Protein AF-A0A838GCU0-F1 (afdb_monomer_lite)

Sequence (160 aa):
MSSWWGRIATAAAIWGILVAGAYALGDSPRPGLLAVVVGAATVVVWLILDVSGDMESVRWLPQEQGAVRPPGEDQRLALLRRVVAQHLDGREVGDALFRHLVELTDQRLLMRRGVSIRADPARAADLVGPELAAVVAARPPYPRLTLDQIDRIVSRIEDL

Secondary structure (DSSP, 8-state):
--HHHHHHHHHHHHHHHHHHHHHHTT----HHHHHHHHHHHHHHHHHHHHHHHSS---------S---PPTT--HHHHHHHHHHHHHHH-SS--HHHHHHHHHHHHHHHHHHHS--TTT-HHHHHHHH-HHHHHHHH--SSPP---HHHHHHHHHHHHH-

pLDDT: mean 79.96, std 11.81, range [43.78, 92.19]

Foldseek 3Di:
DPDPVVLVVVLVVVLVVVVVVCVVVVHDDPSVVSSVVSVVVSVVVVVVVVVVVVVPPPCPPPPPPDDPDDPPDPPVVVVLVVLVCCLVVPPAHDCPLLVVLLVLLQVLCCVPPVDGCVVCVPVSDVQQDDLSNCSNPDDPVGDRDDPVSSVVSVVSSVVD

Radius of gyration: 31.36 Å; chains: 1; bounding box: 62×42×83 Å

Structure (mmCIF, N/CA/C/O backbone):
data_AF-A0A838GCU0-F1
#
_entry.id   AF-A0A838GCU0-F1
#
loop_
_atom_site.group_PDB
_atom_site.id
_atom_site.type_symbol
_atom_site.label_atom_id
_atom_site.label_alt_id
_atom_site.label_comp_id
_atom_site.label_asym_id
_atom_site.label_entity_id
_atom_site.label_seq_id
_atom_site.pdbx_PDB_ins_code
_atom_site.Cartn_x
_atom_site.Cartn_y
_atom_site.Cartn_z
_atom_site.occupancy
_atom_site.B_iso_or_equiv
_atom_site.auth_seq_id
_atom_site.auth_comp_id
_atom_site.auth_asym_id
_atom_site.auth_atom_id
_atom_site.pdbx_PDB_model_num
ATOM 1 N N . MET A 1 1 ? 38.735 2.067 -18.815 1.00 43.78 1 MET A N 1
ATOM 2 C CA . MET A 1 1 ? 38.949 3.222 -19.724 1.00 43.78 1 MET A CA 1
ATOM 3 C C . MET A 1 1 ? 38.949 2.835 -21.218 1.00 43.78 1 MET A C 1
ATOM 5 O O . MET A 1 1 ? 39.427 3.618 -22.025 1.00 43.78 1 MET A O 1
ATOM 9 N N . SER A 1 2 ? 38.389 1.682 -21.628 1.00 56.19 2 SER A N 1
ATOM 10 C CA . SER A 1 2 ? 38.506 1.168 -23.012 1.00 56.19 2 SER A CA 1
ATOM 11 C C . SER A 1 2 ? 37.195 1.062 -23.808 1.00 56.19 2 SER A C 1
ATOM 13 O O . SER A 1 2 ? 37.255 0.856 -25.016 1.00 56.19 2 SER A O 1
ATOM 15 N N . SER A 1 3 ? 36.013 1.216 -23.196 1.00 69.25 3 SER A N 1
ATOM 16 C CA . SER A 1 3 ? 34.744 1.002 -23.913 1.00 69.25 3 SER A CA 1
ATOM 17 C C . SER A 1 3 ? 34.426 2.129 -24.897 1.00 69.25 3 SER A C 1
ATOM 19 O O . SER A 1 3 ? 34.064 1.851 -26.035 1.00 69.25 3 SER A O 1
ATOM 21 N N . TRP A 1 4 ? 34.614 3.391 -24.495 1.00 73.44 4 TRP A N 1
ATOM 22 C CA . TRP A 1 4 ? 34.180 4.563 -25.265 1.00 73.44 4 TRP A CA 1
ATOM 23 C C . TRP A 1 4 ? 34.883 4.701 -26.623 1.00 73.44 4 TRP A C 1
ATOM 25 O O . TRP A 1 4 ? 34.228 4.898 -27.645 1.00 73.44 4 TRP A O 1
ATOM 35 N N . TRP A 1 5 ? 36.202 4.486 -26.659 1.00 79.56 5 TRP A N 1
ATOM 36 C CA . TRP A 1 5 ? 36.976 4.482 -27.906 1.00 79.56 5 TRP A CA 1
ATOM 37 C C . TRP A 1 5 ? 36.572 3.345 -28.850 1.00 79.56 5 TRP A C 1
ATOM 39 O O . TRP A 1 5 ? 36.526 3.550 -30.062 1.00 79.56 5 TRP A O 1
ATOM 49 N N . GLY A 1 6 ? 36.199 2.180 -28.309 1.00 80.94 6 GLY A N 1
ATOM 50 C CA . GLY A 1 6 ? 35.645 1.083 -29.103 1.00 80.94 6 GLY A CA 1
ATOM 51 C C . GLY A 1 6 ? 34.326 1.464 -29.779 1.00 80.94 6 GLY A C 1
ATOM 52 O O . GLY A 1 6 ? 34.144 1.189 -30.966 1.00 80.94 6 GLY A O 1
ATOM 53 N N . ARG A 1 7 ? 33.434 2.174 -29.070 1.00 78.00 7 ARG A N 1
ATOM 54 C CA . ARG A 1 7 ? 32.143 2.629 -29.630 1.00 78.00 7 ARG A CA 1
ATOM 55 C C . ARG A 1 7 ? 32.352 3.560 -30.822 1.00 78.00 7 ARG A C 1
ATOM 57 O O . ARG A 1 7 ? 31.723 3.381 -31.863 1.00 78.00 7 ARG A O 1
ATOM 64 N N . ILE A 1 8 ? 33.283 4.506 -30.683 1.00 81.25 8 ILE A N 1
ATOM 65 C CA . ILE A 1 8 ? 33.622 5.477 -31.732 1.00 81.25 8 ILE A CA 1
ATOM 66 C C . ILE A 1 8 ? 34.239 4.783 -32.942 1.00 81.25 8 ILE A C 1
ATOM 68 O O . ILE A 1 8 ? 33.822 5.046 -34.068 1.00 81.25 8 ILE A O 1
ATOM 72 N N . ALA A 1 9 ? 35.185 3.868 -32.724 1.00 84.25 9 ALA A N 1
ATOM 73 C CA . ALA A 1 9 ? 35.809 3.118 -33.810 1.00 84.25 9 ALA A CA 1
ATOM 74 C C . ALA A 1 9 ? 34.777 2.289 -34.595 1.00 84.25 9 ALA A C 1
ATOM 76 O O . ALA A 1 9 ? 34.801 2.273 -35.824 1.00 84.25 9 ALA A O 1
ATOM 77 N N . THR A 1 10 ? 33.827 1.663 -33.894 1.00 81.94 10 THR A N 1
ATOM 78 C CA . THR A 1 10 ? 32.755 0.873 -34.522 1.00 81.94 10 THR A CA 1
ATOM 79 C C . THR A 1 10 ? 31.826 1.760 -35.358 1.00 81.94 10 THR A C 1
ATOM 81 O O . THR A 1 10 ? 31.530 1.436 -36.507 1.00 81.94 10 THR A O 1
ATOM 84 N N . ALA A 1 11 ? 31.418 2.914 -34.818 1.00 80.19 11 ALA A N 1
ATOM 85 C CA . ALA A 1 11 ? 30.587 3.886 -35.532 1.00 80.19 11 ALA A CA 1
ATOM 86 C C . ALA A 1 11 ? 31.283 4.418 -36.798 1.00 80.19 11 ALA A C 1
ATOM 88 O O . ALA A 1 11 ? 30.677 4.481 -37.869 1.00 80.19 11 ALA A O 1
ATOM 89 N N . ALA A 1 12 ? 32.573 4.751 -36.687 1.00 80.81 12 ALA A N 1
ATOM 90 C CA . ALA A 1 12 ? 33.385 5.229 -37.800 1.00 80.81 12 ALA A CA 1
ATOM 91 C C . ALA A 1 12 ? 33.561 4.159 -38.891 1.00 80.81 12 ALA A C 1
ATOM 93 O O . ALA A 1 12 ? 33.485 4.479 -40.077 1.00 80.81 12 ALA A O 1
ATOM 94 N N . ALA A 1 13 ? 33.737 2.890 -38.507 1.00 85.50 13 ALA A N 1
ATOM 95 C CA . ALA A 1 13 ? 33.834 1.778 -39.449 1.00 85.50 13 ALA A CA 1
ATOM 96 C C . ALA A 1 13 ? 32.526 1.568 -40.229 1.00 85.50 13 ALA A C 1
ATOM 98 O O . ALA A 1 13 ? 32.558 1.474 -41.455 1.00 85.50 13 ALA A O 1
ATOM 99 N N . ILE A 1 14 ? 31.372 1.562 -39.546 1.00 83.50 14 ILE A N 1
ATOM 100 C CA . ILE A 1 14 ? 30.051 1.437 -40.192 1.00 83.50 14 ILE A CA 1
ATOM 101 C C . ILE A 1 14 ? 29.822 2.590 -41.172 1.00 83.50 14 ILE A C 1
ATOM 103 O O . ILE A 1 14 ? 29.411 2.365 -42.311 1.00 83.50 14 ILE A O 1
ATOM 107 N N . TRP A 1 15 ? 30.133 3.821 -40.758 1.00 85.06 15 TRP A N 1
ATOM 108 C CA . TRP A 1 15 ? 30.038 4.987 -41.634 1.00 85.06 15 TRP A CA 1
ATOM 109 C C . TRP A 1 15 ? 30.933 4.851 -42.872 1.00 85.06 15 TRP A C 1
ATOM 111 O O . TRP A 1 15 ? 30.462 5.053 -43.991 1.00 85.06 15 TRP A O 1
ATOM 121 N N . GLY A 1 16 ? 32.195 4.453 -42.689 1.00 81.00 16 GLY A N 1
ATOM 122 C CA . GLY A 1 16 ? 33.139 4.253 -43.787 1.00 81.00 16 GLY A CA 1
ATOM 123 C C . GLY A 1 16 ? 32.666 3.200 -44.792 1.00 81.00 16 GLY A C 1
ATOM 124 O O . GLY A 1 16 ? 32.738 3.437 -45.996 1.00 81.00 16 GLY A O 1
ATOM 125 N N . ILE A 1 17 ? 32.112 2.081 -44.312 1.00 85.69 17 ILE A N 1
ATOM 126 C CA . ILE A 1 17 ? 31.556 1.013 -45.160 1.00 85.69 17 ILE A CA 1
ATOM 127 C C . ILE A 1 17 ? 30.363 1.525 -45.975 1.00 85.69 17 ILE A C 1
ATOM 129 O O . ILE A 1 17 ? 30.296 1.277 -47.177 1.00 85.69 17 ILE A O 1
ATOM 133 N N . LEU A 1 18 ? 29.442 2.266 -45.351 1.00 80.56 18 LEU A N 1
ATOM 134 C CA . LEU A 1 18 ? 28.265 2.809 -46.038 1.00 80.56 18 LEU A CA 1
ATOM 135 C C . LEU A 1 18 ? 28.644 3.833 -47.110 1.00 80.56 18 LEU A C 1
ATOM 137 O O . LEU A 1 18 ? 28.094 3.807 -48.209 1.00 80.56 18 LEU A O 1
ATOM 141 N N . VAL A 1 19 ? 29.606 4.710 -46.815 1.00 84.06 19 VAL A N 1
ATOM 142 C CA . VAL A 1 19 ? 30.106 5.694 -47.783 1.00 84.06 19 VAL A CA 1
ATOM 143 C C . VAL A 1 19 ? 30.824 4.996 -48.940 1.00 84.06 19 VAL A C 1
ATOM 145 O O . VAL A 1 19 ? 30.529 5.290 -50.096 1.00 84.06 19 VAL A O 1
ATOM 148 N N . ALA A 1 20 ? 31.720 4.049 -48.653 1.00 80.44 20 ALA A N 1
ATOM 149 C CA . ALA A 1 20 ? 32.451 3.307 -49.680 1.00 80.44 20 ALA A CA 1
ATOM 150 C C . ALA A 1 20 ? 31.517 2.471 -50.572 1.00 80.44 20 ALA A C 1
ATOM 152 O O . ALA A 1 20 ? 31.682 2.463 -51.790 1.00 80.44 20 ALA A O 1
ATOM 153 N N . GLY A 1 21 ? 30.507 1.822 -49.985 1.00 83.31 21 GLY A N 1
ATOM 154 C CA . GLY A 1 21 ? 29.483 1.080 -50.720 1.00 83.31 21 GLY A CA 1
ATOM 155 C C . GLY A 1 21 ? 28.657 1.980 -51.638 1.00 83.31 21 GLY A C 1
ATOM 156 O O . GLY A 1 21 ? 28.495 1.662 -52.810 1.00 83.31 21 GLY A O 1
ATOM 157 N N . ALA A 1 22 ? 28.206 3.138 -51.148 1.00 81.12 22 ALA A N 1
ATOM 158 C CA . ALA A 1 22 ? 27.459 4.095 -51.965 1.00 81.12 22 ALA A CA 1
ATOM 159 C C . ALA A 1 22 ? 28.279 4.595 -53.169 1.00 81.12 22 ALA A C 1
ATOM 161 O O . ALA A 1 22 ? 27.771 4.635 -54.286 1.00 81.12 22 ALA A O 1
ATOM 162 N N . TYR A 1 23 ? 29.571 4.884 -52.973 1.00 82.75 23 TYR A N 1
ATOM 163 C CA . TYR A 1 23 ? 30.460 5.223 -54.089 1.00 82.75 23 TYR A CA 1
ATOM 164 C C . TYR A 1 23 ? 30.656 4.060 -55.070 1.00 82.75 23 TYR A C 1
ATOM 166 O O . TYR A 1 23 ? 30.689 4.285 -56.278 1.00 82.75 23 TYR A O 1
ATOM 174 N N . ALA A 1 24 ? 30.756 2.819 -54.583 1.00 82.94 24 ALA A N 1
ATOM 175 C CA . ALA A 1 24 ? 30.891 1.637 -55.436 1.00 82.94 24 ALA A CA 1
ATOM 176 C C . ALA A 1 24 ? 29.636 1.361 -56.286 1.00 82.94 24 ALA A C 1
ATOM 178 O O . ALA A 1 24 ? 29.750 0.806 -57.377 1.00 82.94 24 ALA A O 1
ATOM 179 N N . LEU A 1 25 ? 28.456 1.775 -55.815 1.00 86.19 25 LEU A N 1
ATOM 180 C CA . LEU A 1 25 ? 27.192 1.696 -56.555 1.00 86.19 25 LEU A CA 1
ATOM 181 C C . LEU A 1 25 ? 26.989 2.866 -57.539 1.00 86.19 25 LEU A C 1
ATOM 183 O O . LEU A 1 25 ? 26.009 2.870 -58.280 1.00 86.19 25 LEU A O 1
ATOM 187 N N . GLY A 1 26 ? 27.918 3.826 -57.588 1.00 78.56 26 GLY A N 1
ATOM 188 C CA . GLY A 1 26 ? 27.849 4.981 -58.487 1.00 78.56 26 GLY A CA 1
ATOM 189 C C . GLY A 1 26 ? 26.964 6.121 -57.981 1.00 78.56 26 GLY A C 1
ATOM 190 O O . GLY A 1 26 ? 26.706 7.063 -58.730 1.00 78.56 26 GLY A O 1
ATOM 191 N N . ASP A 1 27 ? 26.524 6.068 -56.722 1.00 79.44 27 ASP A N 1
ATOM 192 C CA . ASP A 1 27 ? 25.812 7.176 -56.099 1.00 79.44 27 ASP A CA 1
ATOM 193 C C . ASP A 1 27 ? 26.778 8.307 -55.722 1.00 79.44 27 ASP A C 1
ATOM 195 O O . ASP A 1 27 ? 27.974 8.107 -55.494 1.00 79.44 27 ASP A O 1
ATOM 199 N N . SER A 1 28 ? 26.239 9.521 -55.598 1.00 76.81 28 SER A N 1
ATOM 200 C CA . SER A 1 28 ? 26.935 10.669 -55.013 1.00 76.81 28 SER A CA 1
ATOM 201 C C . SER A 1 28 ? 26.455 10.884 -53.571 1.00 76.81 28 SER A C 1
ATOM 203 O O . SER A 1 28 ? 25.597 11.748 -53.327 1.00 76.81 28 SER A O 1
ATOM 205 N N . PRO A 1 29 ? 26.935 10.091 -52.592 1.00 75.00 29 PRO A N 1
ATOM 206 C CA . PRO A 1 29 ? 26.513 10.246 -51.212 1.00 75.00 29 PRO A CA 1
ATOM 207 C C . PRO A 1 29 ? 26.946 11.613 -50.677 1.00 75.00 29 PRO A C 1
ATOM 209 O O . PRO A 1 29 ? 28.030 12.107 -50.976 1.00 75.00 29 PRO A O 1
ATOM 212 N N . ARG A 1 30 ? 26.110 12.223 -49.831 1.00 85.12 30 ARG A N 1
ATOM 213 C CA . ARG A 1 30 ? 26.496 13.387 -49.021 1.00 85.12 30 ARG A CA 1
ATOM 214 C C . ARG A 1 30 ? 27.103 12.866 -47.715 1.00 85.12 30 ARG A C 1
ATOM 216 O O . ARG A 1 30 ? 26.344 12.567 -46.788 1.00 85.12 30 ARG A O 1
ATOM 223 N N . PRO A 1 31 ? 28.441 12.745 -47.607 1.00 79.19 31 PRO A N 1
ATOM 224 C CA . PRO A 1 31 ? 29.086 12.019 -46.511 1.00 79.19 31 PRO A CA 1
ATOM 225 C C . PRO A 1 31 ? 28.778 12.626 -45.138 1.00 79.19 31 PRO A C 1
ATOM 227 O O . PRO A 1 31 ? 28.647 11.892 -44.163 1.00 79.19 31 PRO A O 1
ATOM 230 N N . GLY A 1 32 ? 28.590 13.950 -45.072 1.00 80.38 32 GLY A N 1
ATOM 231 C CA . GLY A 1 32 ? 28.212 14.650 -43.844 1.00 80.38 32 GLY A CA 1
ATOM 232 C C . GLY A 1 32 ? 26.814 14.283 -43.337 1.00 80.38 32 GLY A C 1
ATOM 233 O O . GLY A 1 32 ? 26.643 14.044 -42.147 1.00 80.38 32 GLY A O 1
ATOM 234 N N . LEU A 1 33 ? 25.821 14.161 -44.227 1.00 78.25 33 LEU A N 1
ATOM 235 C CA . LEU A 1 33 ? 24.472 13.736 -43.828 1.00 78.25 33 LEU A CA 1
ATOM 236 C C . LEU A 1 33 ? 24.464 12.269 -43.392 1.00 78.25 33 LEU A C 1
ATOM 238 O O . LEU A 1 33 ? 23.848 11.937 -42.383 1.00 78.25 33 LEU A O 1
ATOM 242 N N . LEU A 1 34 ? 25.208 11.410 -44.096 1.00 78.19 34 LEU A N 1
ATOM 243 C CA . LEU A 1 34 ? 25.402 10.019 -43.681 1.00 78.19 34 LEU A CA 1
ATOM 244 C C . LEU A 1 34 ? 26.077 9.920 -42.311 1.00 78.19 34 LEU A C 1
ATOM 246 O O . LEU A 1 34 ? 25.665 9.099 -41.500 1.00 78.19 34 LEU A O 1
ATOM 250 N N . ALA A 1 35 ? 27.065 10.771 -42.019 1.00 75.50 35 ALA A N 1
ATOM 251 C CA . ALA A 1 35 ? 27.721 10.794 -40.712 1.00 75.50 35 ALA A CA 1
ATOM 252 C C . ALA A 1 35 ? 26.736 11.134 -39.587 1.00 75.50 35 ALA A C 1
ATOM 254 O O . ALA A 1 35 ? 26.733 10.468 -38.555 1.00 75.50 35 ALA A O 1
ATOM 255 N N . VAL A 1 36 ? 25.862 12.124 -39.802 1.00 79.12 36 VAL A N 1
ATOM 256 C CA . VAL A 1 36 ? 24.836 12.513 -38.821 1.00 79.12 36 VAL A CA 1
ATOM 257 C C . VAL A 1 36 ? 23.825 11.389 -38.602 1.00 79.12 36 VAL A C 1
ATOM 259 O O . VAL A 1 36 ? 23.517 11.069 -37.457 1.00 79.12 36 VAL A O 1
ATOM 262 N N . VAL A 1 37 ? 23.341 10.756 -39.675 1.00 80.75 37 VAL A N 1
ATOM 263 C CA . VAL A 1 37 ? 22.367 9.655 -39.580 1.00 80.75 37 VAL A CA 1
ATOM 264 C C . VAL A 1 37 ? 22.973 8.444 -38.874 1.00 80.75 37 VAL A C 1
ATOM 266 O O . VAL A 1 37 ? 22.367 7.911 -37.946 1.00 80.75 37 VAL A O 1
ATOM 269 N N . VAL A 1 38 ? 24.182 8.033 -39.266 1.00 82.50 38 VAL A N 1
ATOM 270 C CA . VAL A 1 38 ? 24.885 6.908 -38.633 1.00 82.50 38 VAL A CA 1
ATOM 271 C C . VAL A 1 38 ? 25.193 7.226 -37.174 1.00 82.50 38 VAL A C 1
ATOM 273 O O . VAL A 1 38 ? 24.971 6.379 -36.312 1.00 82.50 38 VAL A O 1
ATOM 276 N N . GLY A 1 39 ? 25.633 8.449 -36.873 1.00 81.38 39 GLY A N 1
ATOM 277 C CA . GLY A 1 39 ? 25.860 8.910 -35.507 1.00 81.38 39 GLY A CA 1
ATOM 278 C C . GLY A 1 39 ? 24.594 8.831 -34.657 1.00 81.38 39 GLY A C 1
ATOM 279 O O . GLY A 1 39 ? 24.614 8.208 -33.599 1.00 81.38 39 GLY A O 1
ATOM 280 N N . ALA A 1 40 ? 23.477 9.382 -35.139 1.00 82.19 40 ALA A N 1
ATOM 281 C CA . ALA A 1 40 ? 22.198 9.358 -34.432 1.00 82.19 40 ALA A CA 1
ATOM 282 C C . ALA A 1 40 ? 21.685 7.926 -34.204 1.00 82.19 40 ALA A C 1
ATOM 284 O O . ALA A 1 40 ? 21.328 7.576 -33.081 1.00 82.19 40 ALA A O 1
ATOM 285 N N . ALA A 1 41 ? 21.709 7.077 -35.237 1.00 82.38 41 ALA A N 1
ATOM 286 C CA . ALA A 1 41 ? 21.303 5.676 -35.124 1.00 82.38 41 ALA A CA 1
ATOM 287 C C . ALA A 1 41 ? 22.178 4.916 -34.118 1.00 82.38 41 ALA A C 1
ATOM 289 O O . ALA A 1 41 ? 21.670 4.179 -33.274 1.00 82.38 41 ALA A O 1
ATOM 290 N N . THR A 1 42 ? 23.490 5.151 -34.160 1.00 84.19 42 THR A N 1
ATOM 291 C CA . THR A 1 42 ? 24.437 4.531 -33.233 1.00 84.19 42 THR A CA 1
ATOM 292 C C . THR A 1 42 ? 24.169 4.993 -31.801 1.00 84.19 42 THR A C 1
ATOM 294 O O . THR A 1 42 ? 24.066 4.154 -30.915 1.00 84.19 42 THR A O 1
ATOM 297 N N . VAL A 1 43 ? 23.964 6.293 -31.561 1.00 86.00 43 VAL A N 1
ATOM 298 C CA . VAL A 1 43 ? 23.613 6.822 -30.230 1.00 86.00 43 VAL A CA 1
ATOM 299 C C . VAL A 1 43 ? 22.346 6.166 -29.686 1.00 86.00 43 VAL A C 1
ATOM 301 O O . VAL A 1 43 ? 22.349 5.736 -28.539 1.00 86.00 43 VAL A O 1
ATOM 304 N N . VAL A 1 44 ? 21.294 6.025 -30.500 1.00 88.50 44 VAL A N 1
ATOM 305 C CA . VAL A 1 44 ? 20.047 5.363 -30.081 1.00 88.50 44 VAL A CA 1
ATOM 306 C C . VAL A 1 44 ? 20.290 3.900 -29.710 1.00 88.50 44 VAL A C 1
ATOM 308 O O . VAL A 1 44 ? 19.857 3.463 -28.647 1.00 88.50 44 VAL A O 1
ATOM 311 N N . VAL A 1 45 ? 21.014 3.145 -30.543 1.00 85.00 45 VAL A N 1
ATOM 312 C CA . VAL A 1 45 ? 21.326 1.732 -30.269 1.00 85.00 45 VAL A CA 1
ATOM 313 C C . VAL A 1 45 ? 22.144 1.588 -28.987 1.00 85.00 45 VAL A C 1
ATOM 315 O O . VAL A 1 45 ? 21.824 0.750 -28.149 1.00 85.00 45 VAL A O 1
ATOM 318 N N . TRP A 1 46 ? 23.167 2.419 -28.796 1.00 84.56 46 TRP A N 1
ATOM 319 C CA . TRP A 1 46 ? 23.985 2.377 -27.584 1.00 84.56 46 TRP A CA 1
ATOM 320 C C . TRP A 1 46 ? 23.210 2.799 -26.342 1.00 84.56 46 TRP A C 1
ATOM 322 O O . TRP A 1 46 ? 23.398 2.187 -25.301 1.00 84.56 46 TRP A O 1
ATOM 332 N N . LEU A 1 47 ? 22.307 3.775 -26.449 1.00 83.00 47 LEU A N 1
ATOM 333 C CA . LEU A 1 47 ? 21.432 4.168 -25.347 1.00 83.00 47 LEU A CA 1
ATOM 334 C C . LEU A 1 47 ? 20.511 3.011 -24.936 1.00 83.00 47 LEU A C 1
ATOM 336 O O . LEU A 1 47 ? 20.352 2.746 -23.750 1.00 83.00 47 LEU A O 1
ATOM 340 N N . ILE A 1 48 ? 19.954 2.279 -25.906 1.00 84.25 48 ILE A N 1
ATOM 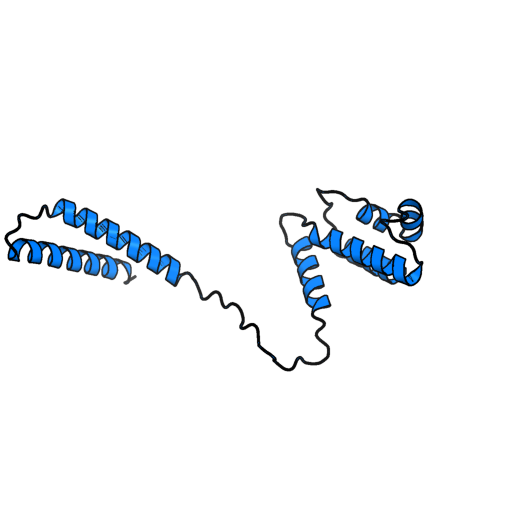341 C CA . ILE A 1 48 ? 19.145 1.081 -25.642 1.00 84.25 48 ILE A CA 1
ATOM 342 C C . ILE A 1 48 ? 19.990 0.001 -24.960 1.00 84.25 48 ILE A C 1
ATOM 344 O O . ILE A 1 48 ? 19.532 -0.606 -23.994 1.00 84.25 48 ILE A O 1
ATOM 348 N N . LEU A 1 49 ? 21.211 -0.239 -25.441 1.00 82.81 49 LEU A N 1
ATOM 349 C CA . LEU A 1 49 ? 22.114 -1.239 -24.870 1.00 82.81 49 LEU A CA 1
ATOM 350 C C . LEU A 1 49 ? 22.591 -0.867 -23.465 1.00 82.81 49 LEU A C 1
ATOM 352 O O . LEU A 1 49 ? 22.657 -1.750 -22.620 1.00 82.81 49 LEU A O 1
ATOM 356 N N . ASP A 1 50 ? 22.882 0.405 -23.198 1.00 81.12 50 ASP A N 1
ATOM 357 C CA . ASP A 1 50 ? 23.281 0.879 -21.870 1.00 81.12 50 ASP A CA 1
ATOM 358 C C . ASP A 1 50 ? 22.110 0.764 -20.886 1.00 81.12 50 ASP A C 1
ATOM 360 O O . ASP A 1 50 ? 22.270 0.193 -19.813 1.00 81.12 50 ASP A O 1
ATOM 364 N N . VAL A 1 51 ? 20.901 1.179 -21.288 1.00 77.25 51 VAL A N 1
ATOM 365 C CA . VAL A 1 51 ? 19.686 0.989 -20.476 1.00 77.25 51 VAL A CA 1
ATOM 366 C C . VAL A 1 51 ? 19.387 -0.496 -20.251 1.00 77.25 51 VAL A C 1
ATOM 368 O O . VAL A 1 51 ? 18.941 -0.870 -19.174 1.00 77.25 51 VAL A O 1
ATOM 371 N N . SER A 1 52 ? 19.642 -1.356 -21.240 1.00 74.38 52 SER A N 1
ATOM 372 C CA . SER A 1 52 ? 19.428 -2.807 -21.118 1.00 74.38 52 SER A CA 1
ATOM 373 C C . SER A 1 52 ? 20.523 -3.513 -20.316 1.00 74.38 52 SER A C 1
ATOM 375 O O . SER A 1 52 ? 20.260 -4.555 -19.726 1.00 74.38 52 SER A O 1
ATOM 377 N N . GLY A 1 53 ? 21.744 -2.973 -20.298 1.00 68.12 53 GLY A N 1
ATOM 378 C CA . GLY A 1 53 ? 22.876 -3.500 -19.535 1.00 68.12 53 GLY A CA 1
ATOM 379 C C . GLY A 1 53 ? 22.822 -3.114 -18.057 1.00 68.12 53 GLY A C 1
ATOM 380 O O . GLY A 1 53 ? 23.134 -3.947 -17.211 1.00 68.12 53 GLY A O 1
ATOM 381 N N . ASP A 1 54 ? 22.354 -1.896 -17.760 1.00 57.81 54 ASP A N 1
ATOM 382 C CA . ASP A 1 54 ? 22.081 -1.409 -16.398 1.00 57.81 54 ASP A CA 1
ATOM 383 C C . ASP A 1 54 ? 20.723 -1.875 -15.854 1.00 57.81 54 ASP A C 1
ATOM 385 O O . ASP A 1 54 ? 20.413 -1.646 -14.682 1.00 57.81 54 ASP A O 1
ATOM 389 N N . MET A 1 55 ? 19.938 -2.625 -16.638 1.00 51.91 55 MET A N 1
ATOM 390 C CA . MET A 1 55 ? 19.006 -3.596 -16.062 1.00 51.91 55 MET A CA 1
ATOM 391 C C . MET A 1 55 ? 19.826 -4.747 -15.469 1.00 51.91 55 MET A C 1
ATOM 393 O O . MET A 1 55 ? 19.756 -5.892 -15.919 1.00 51.91 55 MET A O 1
ATOM 397 N N . GLU A 1 56 ? 20.611 -4.419 -14.436 1.00 51.28 56 GLU A N 1
ATOM 398 C CA . GLU A 1 56 ? 21.064 -5.344 -13.415 1.00 51.28 56 GLU A CA 1
ATOM 399 C C . GLU A 1 56 ? 19.870 -6.232 -13.135 1.00 51.28 56 GLU A C 1
ATOM 401 O O . GLU A 1 56 ? 18.815 -5.725 -12.748 1.00 51.28 56 GLU A O 1
ATOM 406 N N . SER A 1 57 ? 20.008 -7.508 -13.517 1.00 48.53 57 SER A N 1
ATOM 407 C CA . SER A 1 57 ? 18.923 -8.472 -13.601 1.00 48.53 57 SER A CA 1
ATOM 408 C C . SER A 1 57 ? 17.923 -8.163 -12.504 1.00 48.53 57 SER A C 1
ATOM 410 O O . SER A 1 57 ? 18.240 -8.379 -11.329 1.00 48.53 57 SER A O 1
ATOM 412 N N . VAL A 1 58 ? 16.754 -7.622 -12.867 1.00 48.94 58 VAL A N 1
ATOM 413 C CA . VAL A 1 58 ? 15.610 -7.655 -11.969 1.00 48.94 58 VAL A CA 1
ATOM 414 C C . VAL A 1 58 ? 15.357 -9.142 -11.847 1.00 48.94 58 VAL A C 1
ATOM 416 O O . VAL A 1 58 ? 14.646 -9.750 -12.645 1.00 48.94 58 VAL A O 1
ATOM 419 N N . ARG A 1 59 ? 16.066 -9.767 -10.905 1.00 50.16 59 ARG A N 1
ATOM 420 C CA . ARG A 1 59 ? 15.774 -11.082 -10.393 1.00 50.16 59 ARG A CA 1
ATOM 421 C C . ARG A 1 59 ? 14.451 -10.845 -9.704 1.00 50.16 59 ARG A C 1
ATOM 423 O O . ARG A 1 59 ? 14.386 -10.604 -8.504 1.00 50.16 59 ARG A O 1
ATOM 430 N N . TRP A 1 60 ? 13.387 -10.871 -10.499 1.00 54.97 60 TRP A N 1
ATOM 431 C CA . TRP A 1 60 ? 12.155 -11.475 -10.067 1.00 54.97 60 TRP A CA 1
ATOM 432 C C . TRP A 1 60 ? 12.624 -12.787 -9.463 1.00 54.97 60 TRP A C 1
ATOM 434 O O . TRP A 1 60 ? 13.065 -13.675 -10.199 1.00 54.97 60 TRP A O 1
ATOM 444 N N . LEU A 1 61 ? 12.722 -12.834 -8.127 1.00 56.97 61 LEU A N 1
ATOM 445 C CA . LEU A 1 61 ? 12.989 -14.085 -7.441 1.00 56.97 61 LEU A CA 1
ATOM 446 C C . LEU A 1 61 ? 12.056 -15.089 -8.111 1.00 56.97 61 LEU A C 1
ATOM 448 O O . LEU A 1 61 ? 10.877 -14.747 -8.287 1.00 56.97 61 LEU A O 1
ATOM 452 N N . PRO A 1 62 ? 12.562 -16.255 -8.551 1.00 51.03 62 PRO A N 1
ATOM 453 C CA . PRO A 1 62 ? 11.692 -17.297 -9.042 1.00 51.03 62 PRO A CA 1
ATOM 454 C C . PRO A 1 62 ? 10.556 -17.396 -8.038 1.00 51.03 62 PRO A C 1
ATOM 456 O O . PRO A 1 62 ? 10.797 -17.548 -6.839 1.00 51.03 62 PRO A O 1
ATOM 459 N N . GLN A 1 63 ? 9.327 -17.195 -8.507 1.00 50.56 63 GLN A N 1
ATOM 460 C CA . GLN A 1 63 ? 8.170 -17.632 -7.759 1.00 50.56 63 GLN A CA 1
ATOM 461 C C . GLN A 1 63 ? 8.391 -19.134 -7.646 1.00 50.56 63 GLN A C 1
ATOM 463 O O . GLN A 1 63 ? 8.120 -19.854 -8.606 1.00 50.56 63 GLN A O 1
ATOM 468 N N . GLU A 1 64 ? 9.042 -19.568 -6.562 1.00 53.38 64 GLU A N 1
ATOM 469 C CA . GLU A 1 64 ? 9.390 -20.959 -6.358 1.00 53.38 64 GLU A CA 1
ATOM 470 C C . GLU A 1 64 ? 8.073 -21.710 -6.373 1.00 53.38 64 GLU A C 1
ATOM 472 O O . GLU A 1 64 ? 7.252 -21.632 -5.456 1.00 53.38 64 GLU A O 1
ATOM 477 N N . GLN A 1 65 ? 7.832 -22.369 -7.500 1.00 52.38 65 GLN A N 1
ATOM 478 C CA . GLN A 1 65 ? 6.771 -23.329 -7.650 1.00 52.38 65 GLN A CA 1
ATOM 479 C C . GLN A 1 65 ? 7.148 -24.473 -6.711 1.00 52.38 65 GLN A C 1
ATOM 481 O O . GLN A 1 65 ? 7.942 -25.339 -7.054 1.00 52.38 65 GLN A O 1
ATOM 486 N N . GLY A 1 66 ? 6.630 -24.409 -5.486 1.00 54.09 66 GLY A N 1
ATOM 487 C CA . GLY A 1 66 ? 6.617 -25.521 -4.549 1.00 54.09 66 GLY A CA 1
ATOM 488 C C . GLY A 1 66 ? 7.964 -25.908 -3.943 1.00 54.09 66 GLY A C 1
ATOM 489 O O . GLY A 1 66 ? 8.287 -27.093 -3.925 1.00 54.09 66 GLY A O 1
ATOM 490 N N . ALA A 1 67 ? 8.707 -24.971 -3.348 1.00 49.81 67 ALA A N 1
ATOM 491 C CA . ALA A 1 67 ? 9.571 -25.384 -2.246 1.00 49.81 67 AL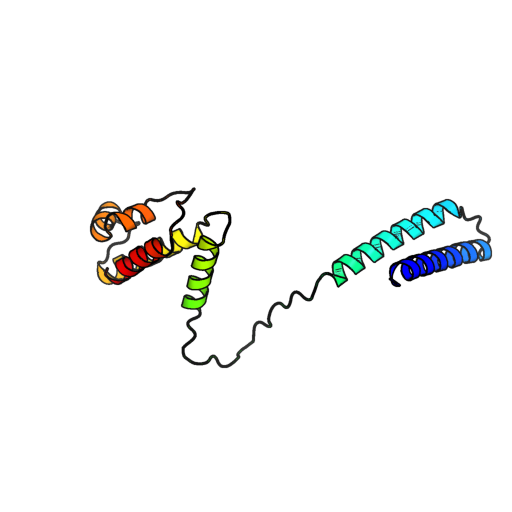A A CA 1
ATOM 492 C C . ALA A 1 67 ? 8.681 -25.782 -1.066 1.00 49.81 67 ALA A C 1
ATOM 494 O O . ALA A 1 67 ? 7.856 -24.997 -0.589 1.00 49.81 67 ALA A O 1
ATOM 495 N N . VAL A 1 68 ? 8.816 -27.034 -0.633 1.00 59.84 68 VAL A N 1
ATOM 496 C CA . VAL A 1 68 ? 8.207 -27.557 0.589 1.00 59.84 68 VAL A CA 1
ATOM 497 C C . VAL A 1 68 ? 8.595 -26.621 1.730 1.00 59.84 68 VAL A C 1
ATOM 499 O O . VAL A 1 68 ? 9.746 -26.571 2.160 1.00 59.84 68 VAL A O 1
ATOM 502 N N . ARG A 1 69 ? 7.623 -25.811 2.152 1.00 54.91 69 ARG A N 1
ATOM 503 C CA . ARG A 1 69 ? 7.801 -24.750 3.136 1.00 54.91 69 ARG A CA 1
ATOM 504 C C . ARG A 1 69 ? 8.104 -25.387 4.492 1.00 54.91 69 ARG A C 1
ATOM 506 O O . ARG A 1 69 ? 7.349 -26.274 4.901 1.00 54.91 69 ARG A O 1
ATOM 513 N N . PRO A 1 70 ? 9.160 -24.962 5.207 1.00 57.25 70 PRO A N 1
ATOM 514 C CA . PRO A 1 70 ? 9.329 -25.381 6.587 1.00 57.25 70 PRO A CA 1
ATOM 515 C C . PRO A 1 70 ? 8.076 -24.955 7.372 1.00 57.25 70 PRO A C 1
ATOM 517 O O . PRO A 1 70 ? 7.626 -23.810 7.233 1.00 57.25 70 PRO A O 1
ATOM 520 N N . PRO A 1 71 ? 7.460 -25.853 8.156 1.00 51.19 71 PRO A N 1
ATOM 521 C CA . PRO A 1 71 ? 6.331 -25.484 8.997 1.00 51.19 71 PRO A CA 1
ATOM 522 C C . PRO A 1 71 ? 6.780 -24.387 9.974 1.00 51.19 71 PRO A C 1
ATOM 524 O O . PRO A 1 71 ? 7.734 -24.583 10.722 1.00 51.19 71 PRO A O 1
ATOM 527 N N . GLY A 1 72 ? 6.118 -23.224 9.937 1.00 60.59 72 GLY A N 1
ATOM 528 C CA . GLY A 1 72 ? 6.356 -22.120 10.879 1.00 60.59 72 GLY A CA 1
ATOM 529 C C . GLY A 1 72 ? 6.645 -20.742 10.275 1.00 60.59 72 GLY A C 1
ATOM 530 O O . GLY A 1 72 ? 6.728 -19.775 11.026 1.00 60.59 72 GLY A O 1
ATOM 531 N N . GLU A 1 73 ? 6.775 -20.595 8.952 1.00 60.03 73 GLU A N 1
ATOM 532 C CA . GLU A 1 73 ? 6.967 -19.267 8.351 1.00 60.03 73 GLU A CA 1
ATOM 533 C C . GLU A 1 73 ? 5.636 -18.674 7.862 1.00 60.03 73 GLU A C 1
ATOM 535 O O . GLU A 1 73 ? 5.274 -18.790 6.684 1.00 60.03 73 GLU A O 1
ATOM 540 N N . ASP A 1 74 ? 4.906 -18.047 8.788 1.00 71.50 74 ASP A N 1
ATOM 541 C CA . ASP A 1 74 ? 3.627 -17.382 8.532 1.00 71.50 74 ASP A CA 1
ATOM 542 C C . ASP A 1 74 ? 3.786 -16.237 7.521 1.00 71.50 74 ASP A C 1
ATOM 544 O O . ASP A 1 74 ? 4.259 -15.141 7.833 1.00 71.50 74 ASP A O 1
ATOM 548 N N . GLN A 1 75 ? 3.323 -16.460 6.288 1.00 68.25 75 GLN A N 1
ATOM 549 C CA . GLN A 1 75 ? 3.335 -15.455 5.218 1.00 68.25 75 GLN A CA 1
ATOM 550 C C . GLN A 1 75 ? 2.598 -14.170 5.631 1.00 68.25 75 GLN A C 1
ATOM 552 O O . GLN A 1 75 ? 2.999 -13.064 5.267 1.00 68.25 75 GLN A O 1
ATOM 557 N N . ARG A 1 76 ? 1.553 -14.309 6.454 1.00 71.00 76 ARG A N 1
ATOM 558 C CA . ARG A 1 76 ? 0.806 -13.184 7.023 1.00 71.00 76 ARG A CA 1
ATOM 559 C C . ARG A 1 76 ? 1.695 -12.306 7.908 1.00 71.00 76 ARG A C 1
ATOM 561 O O . ARG A 1 76 ? 1.645 -11.085 7.786 1.00 71.00 76 ARG A O 1
ATOM 568 N N . LEU A 1 77 ? 2.550 -12.912 8.734 1.00 77.25 77 LEU A N 1
ATOM 569 C CA . LEU A 1 77 ? 3.493 -12.192 9.590 1.00 77.25 77 LEU A CA 1
ATOM 570 C C . LEU A 1 77 ? 4.552 -11.455 8.762 1.00 77.25 77 LEU A C 1
ATOM 572 O O . LEU A 1 77 ? 4.879 -10.307 9.060 1.00 77.25 77 LEU A O 1
ATOM 576 N N . ALA A 1 78 ? 5.055 -12.080 7.695 1.00 78.75 78 ALA A N 1
ATOM 577 C CA . ALA A 1 78 ? 6.002 -11.439 6.785 1.00 78.75 78 ALA A CA 1
ATOM 578 C C . ALA A 1 78 ? 5.399 -10.192 6.105 1.00 78.75 78 ALA A C 1
ATOM 580 O O . ALA A 1 78 ? 6.058 -9.154 6.018 1.00 78.75 78 ALA A O 1
ATOM 581 N N . LEU A 1 79 ? 4.130 -10.263 5.683 1.00 80.38 79 LEU A N 1
ATOM 582 C CA . LEU A 1 79 ? 3.411 -9.116 5.119 1.00 80.38 79 LEU A CA 1
ATOM 583 C C . LEU A 1 79 ? 3.202 -7.999 6.150 1.00 80.38 79 LEU A C 1
ATOM 585 O O . LEU A 1 79 ? 3.490 -6.841 5.851 1.00 80.38 79 LEU A O 1
ATOM 589 N N . LEU A 1 80 ? 2.775 -8.337 7.370 1.00 80.06 80 LEU A N 1
ATOM 590 C CA . LEU A 1 80 ? 2.607 -7.374 8.467 1.00 80.06 80 LEU A CA 1
ATOM 591 C C . LEU A 1 80 ? 3.921 -6.653 8.798 1.00 80.06 80 LEU A C 1
ATOM 593 O O . LEU A 1 80 ? 3.944 -5.425 8.864 1.00 80.06 80 LEU A O 1
ATOM 597 N N . ARG A 1 81 ? 5.033 -7.393 8.913 1.00 83.19 81 ARG A N 1
ATOM 598 C CA . ARG A 1 81 ? 6.368 -6.811 9.132 1.00 83.19 81 ARG A CA 1
ATOM 599 C C . ARG A 1 81 ? 6.746 -5.822 8.037 1.00 83.19 81 ARG A C 1
ATOM 601 O O . ARG A 1 81 ? 7.252 -4.745 8.336 1.00 83.19 81 ARG A O 1
ATOM 608 N N . ARG A 1 82 ? 6.468 -6.161 6.776 1.00 82.38 82 ARG A N 1
ATOM 609 C CA . ARG A 1 82 ? 6.743 -5.278 5.638 1.00 82.38 82 ARG A CA 1
ATOM 610 C C . ARG A 1 82 ? 5.928 -3.985 5.702 1.00 82.38 82 ARG A C 1
ATOM 612 O O . ARG A 1 82 ? 6.492 -2.922 5.471 1.00 82.38 82 ARG A O 1
ATOM 619 N N . VAL A 1 83 ? 4.636 -4.062 6.022 1.00 83.56 83 VAL A N 1
ATOM 620 C CA . VAL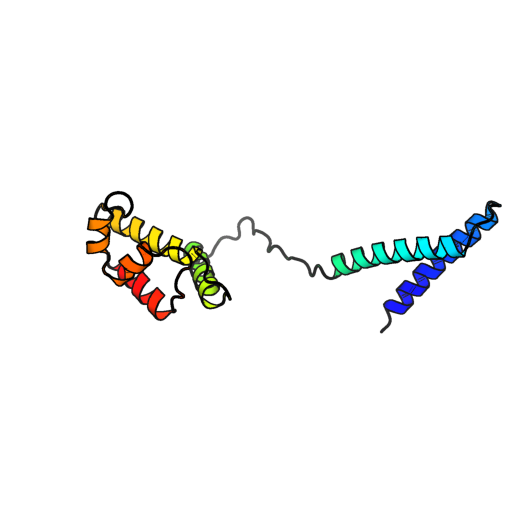 A 1 83 ? 3.761 -2.879 6.124 1.00 83.56 83 VAL A CA 1
ATOM 621 C C . VAL A 1 83 ? 4.212 -1.953 7.257 1.00 83.56 83 VAL A C 1
ATOM 623 O O . VAL A 1 83 ? 4.264 -0.740 7.066 1.00 83.56 83 VAL A O 1
ATOM 626 N N . VAL A 1 84 ? 4.593 -2.512 8.410 1.00 84.81 84 VAL A N 1
ATOM 627 C CA . VAL A 1 84 ? 5.126 -1.728 9.536 1.00 84.81 84 VAL A CA 1
ATOM 628 C C . VAL A 1 84 ? 6.455 -1.069 9.163 1.00 84.81 84 VAL A C 1
ATOM 630 O O . VAL A 1 84 ? 6.603 0.134 9.362 1.00 84.81 84 VAL A O 1
ATOM 633 N N . ALA A 1 85 ? 7.388 -1.812 8.559 1.00 81.88 85 ALA A N 1
ATOM 634 C CA . ALA A 1 85 ? 8.668 -1.259 8.109 1.00 81.88 85 ALA A CA 1
ATOM 635 C C . ALA A 1 85 ? 8.472 -0.110 7.106 1.00 81.88 85 ALA A C 1
ATOM 637 O O . ALA A 1 85 ? 9.057 0.956 7.261 1.00 81.88 85 ALA A O 1
ATOM 638 N N . GLN A 1 86 ? 7.570 -0.271 6.133 1.00 83.62 86 GLN A N 1
ATOM 639 C CA . GLN A 1 86 ? 7.246 0.783 5.167 1.00 83.62 86 GLN A CA 1
ATOM 640 C C . GLN A 1 86 ? 6.674 2.048 5.822 1.00 83.62 86 GLN A C 1
ATOM 642 O O . GLN A 1 86 ? 6.991 3.151 5.384 1.00 83.62 86 GLN A O 1
ATOM 647 N N . HIS A 1 87 ? 5.848 1.907 6.861 1.00 83.56 87 HIS A N 1
ATOM 648 C CA . HIS A 1 87 ? 5.295 3.044 7.604 1.00 83.56 87 HIS A CA 1
ATOM 649 C C . HIS A 1 87 ? 6.358 3.779 8.434 1.00 83.56 87 HIS A C 1
ATOM 651 O O . HIS A 1 87 ? 6.315 5.004 8.558 1.00 83.56 87 HIS A O 1
ATOM 657 N N . LEU A 1 88 ? 7.326 3.046 8.990 1.00 84.12 88 LEU A N 1
ATOM 658 C CA . LEU A 1 88 ? 8.411 3.629 9.779 1.00 84.12 88 LEU A CA 1
ATOM 659 C C . LEU A 1 88 ? 9.466 4.305 8.892 1.00 84.12 88 LEU A C 1
ATOM 661 O O . LEU A 1 88 ? 9.808 5.461 9.149 1.00 84.12 88 LEU A O 1
ATOM 665 N N . ASP A 1 89 ? 9.907 3.635 7.826 1.00 82.94 89 ASP A N 1
ATOM 666 C CA . ASP A 1 89 ? 11.015 4.075 6.965 1.00 82.94 89 ASP A CA 1
ATOM 667 C C . ASP A 1 89 ? 10.576 5.023 5.834 1.00 82.94 89 ASP A C 1
ATOM 669 O O . ASP A 1 89 ? 11.387 5.769 5.278 1.00 82.94 89 ASP A O 1
ATOM 673 N N . GLY A 1 90 ? 9.291 5.015 5.466 1.00 77.56 90 GLY A N 1
ATOM 674 C CA . GLY A 1 90 ? 8.763 5.814 4.360 1.00 77.56 90 GLY A CA 1
ATOM 675 C C . GLY A 1 90 ? 8.853 7.324 4.607 1.00 77.56 90 GLY A C 1
ATOM 676 O O . GLY A 1 90 ? 8.645 7.805 5.718 1.00 77.56 90 GLY A O 1
ATOM 677 N N . ARG A 1 91 ? 9.120 8.132 3.571 1.00 72.12 91 ARG A N 1
ATOM 678 C CA . ARG A 1 91 ? 8.991 9.602 3.707 1.00 72.12 91 ARG A CA 1
ATOM 679 C C . ARG A 1 91 ? 7.545 10.027 3.966 1.00 72.12 91 ARG A C 1
ATOM 681 O O . ARG A 1 91 ? 7.324 10.995 4.687 1.00 72.12 91 ARG A O 1
ATOM 688 N N . GLU A 1 92 ? 6.595 9.279 3.416 1.00 73.81 92 GLU A N 1
ATOM 689 C CA . GLU A 1 92 ? 5.159 9.521 3.521 1.00 73.81 92 GLU A CA 1
ATOM 690 C C . GLU A 1 92 ? 4.484 8.433 4.362 1.00 73.81 92 GLU A C 1
ATOM 692 O O . GLU A 1 92 ? 4.887 7.268 4.335 1.00 73.81 92 GLU A O 1
ATOM 697 N N . VAL A 1 93 ? 3.447 8.820 5.110 1.00 77.25 93 VAL A N 1
ATOM 698 C CA . VAL A 1 93 ? 2.631 7.893 5.901 1.00 77.25 93 VAL A CA 1
ATOM 699 C C . VAL A 1 93 ? 1.618 7.226 4.978 1.00 77.25 93 VAL A C 1
ATOM 701 O O . VAL A 1 93 ? 0.709 7.881 4.475 1.00 77.25 93 VAL A O 1
ATOM 704 N N . GLY A 1 94 ? 1.782 5.925 4.747 1.00 77.00 94 GLY A N 1
ATOM 705 C CA . GLY A 1 94 ? 0.881 5.154 3.894 1.00 77.00 94 GLY A CA 1
ATOM 706 C C . GLY A 1 94 ? -0.378 4.665 4.618 1.00 77.00 94 GLY A C 1
ATOM 707 O O . GLY A 1 94 ? -0.322 4.161 5.737 1.00 77.00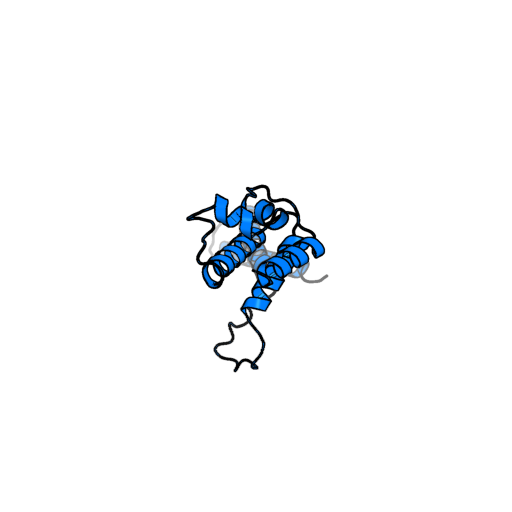 94 GLY A O 1
ATOM 708 N N . ASP A 1 95 ? -1.514 4.683 3.920 1.00 85.69 95 ASP A N 1
ATOM 709 C CA . ASP A 1 95 ? -2.826 4.231 4.419 1.00 85.69 95 ASP A CA 1
ATOM 710 C C . ASP A 1 95 ? -2.902 2.721 4.729 1.00 85.69 95 ASP A C 1
ATOM 712 O O . ASP A 1 95 ? -3.907 2.216 5.233 1.00 85.69 95 ASP A O 1
ATOM 716 N N . ALA A 1 96 ? -1.885 1.946 4.340 1.00 85.69 96 ALA A N 1
ATOM 717 C CA . ALA A 1 96 ? -1.889 0.489 4.458 1.00 85.69 96 ALA A CA 1
ATOM 718 C C . ALA A 1 96 ? -1.939 0.020 5.919 1.00 85.69 96 ALA A C 1
ATOM 720 O O . ALA A 1 96 ? -2.729 -0.874 6.232 1.00 85.69 96 ALA A O 1
ATOM 721 N N . LEU A 1 97 ? -1.152 0.651 6.801 1.00 87.69 97 LEU A N 1
ATOM 722 C CA . LEU A 1 97 ? -1.104 0.305 8.222 1.00 87.69 97 LEU A CA 1
ATOM 723 C C . LEU A 1 97 ? -2.450 0.577 8.900 1.00 87.69 97 LEU A C 1
ATOM 725 O O . LEU A 1 97 ? -3.013 -0.318 9.524 1.00 87.69 97 LEU A O 1
ATOM 729 N N . PHE A 1 98 ? -3.002 1.780 8.718 1.00 89.25 98 PHE A N 1
ATOM 730 C CA . PHE A 1 98 ? -4.292 2.159 9.300 1.00 89.25 98 PHE A CA 1
ATOM 731 C C . PHE A 1 98 ? -5.417 1.235 8.834 1.00 89.25 98 PHE A C 1
ATOM 733 O O . PHE A 1 98 ? -6.196 0.761 9.658 1.00 89.25 98 PHE A O 1
ATOM 740 N N . ARG A 1 99 ? -5.466 0.892 7.540 1.00 89.38 99 ARG A N 1
ATOM 741 C CA . ARG A 1 99 ? -6.453 -0.068 7.023 1.00 89.38 99 ARG A CA 1
ATOM 742 C C . ARG A 1 99 ? -6.341 -1.439 7.687 1.00 89.38 99 ARG A C 1
ATOM 744 O O . ARG A 1 99 ? -7.365 -1.983 8.084 1.00 89.38 99 ARG A O 1
ATOM 751 N N . HIS A 1 100 ? -5.125 -1.963 7.855 1.00 89.25 100 HIS A N 1
ATOM 752 C CA . HIS A 1 100 ? -4.920 -3.259 8.510 1.00 89.25 100 HIS A CA 1
ATOM 753 C C . HIS A 1 100 ? -5.309 -3.229 9.991 1.00 89.25 100 HIS A C 1
ATOM 755 O O . HIS A 1 100 ? -5.947 -4.165 10.465 1.00 89.25 100 HIS A O 1
ATOM 761 N N . LEU A 1 101 ? -4.976 -2.159 10.719 1.00 90.69 101 LEU A N 1
ATOM 762 C CA . LEU A 1 101 ? -5.360 -2.016 12.127 1.00 90.69 101 LEU A CA 1
ATOM 763 C C . LEU A 1 101 ? -6.883 -1.948 12.293 1.00 90.69 101 LEU A C 1
ATOM 765 O O . LEU A 1 101 ? -7.437 -2.617 13.165 1.00 90.69 101 LEU A O 1
ATOM 769 N N . VAL A 1 102 ? -7.572 -1.195 11.430 1.00 91.69 102 VAL A N 1
ATOM 770 C CA . VAL A 1 102 ? -9.041 -1.111 11.441 1.00 91.69 102 VAL A CA 1
ATOM 771 C C . VAL A 1 102 ? -9.676 -2.456 11.098 1.00 91.69 102 VAL A C 1
ATOM 773 O O . VAL A 1 102 ? -10.618 -2.868 11.768 1.00 91.69 102 VAL A O 1
ATOM 776 N N . GLU A 1 103 ? -9.153 -3.164 10.098 1.00 91.44 103 GLU A N 1
ATOM 777 C CA . GLU A 1 103 ? -9.661 -4.481 9.711 1.00 91.44 103 GLU A CA 1
ATOM 778 C C . GLU A 1 103 ? -9.477 -5.520 10.824 1.00 91.44 103 GLU A C 1
ATOM 780 O O . GLU A 1 103 ? -10.420 -6.240 11.145 1.00 91.44 103 GLU A O 1
ATOM 785 N N . LEU A 1 104 ? -8.303 -5.569 11.461 1.00 90.81 104 LEU A N 1
ATOM 786 C CA . LEU A 1 104 ? -8.051 -6.462 12.596 1.00 90.81 104 LEU A CA 1
ATOM 787 C C . LEU A 1 104 ? -8.972 -6.150 13.779 1.00 90.81 104 LEU A C 1
ATOM 789 O O . LEU A 1 104 ? -9.503 -7.065 14.407 1.00 90.81 104 LEU A O 1
ATOM 793 N N . THR A 1 105 ? -9.197 -4.865 14.049 1.00 92.19 105 THR A N 1
ATOM 794 C CA . THR A 1 105 ? -10.113 -4.417 15.101 1.00 92.19 105 THR A CA 1
ATOM 795 C C . THR A 1 105 ? -11.548 -4.864 14.812 1.00 92.19 105 THR A C 1
ATOM 797 O O . THR A 1 105 ? -12.193 -5.442 15.685 1.00 92.19 105 THR A O 1
ATOM 800 N N . ASP A 1 106 ? -12.043 -4.651 13.588 1.00 91.94 106 ASP A N 1
ATOM 801 C CA . ASP A 1 106 ? -13.398 -5.052 13.182 1.00 91.94 106 ASP A CA 1
ATOM 802 C C . ASP A 1 106 ? -13.565 -6.578 13.227 1.00 91.94 106 ASP A C 1
ATOM 804 O O . ASP A 1 106 ? -14.533 -7.075 13.799 1.00 91.94 106 ASP A O 1
ATOM 808 N N . GLN A 1 107 ? -12.581 -7.336 12.723 1.00 91.25 107 GLN A N 1
ATOM 809 C CA . GLN A 1 107 ? -12.567 -8.801 12.810 1.00 91.25 107 GLN A CA 1
ATOM 810 C C . GLN A 1 107 ? -12.651 -9.271 14.265 1.00 91.25 107 GLN A C 1
ATOM 812 O O . GLN A 1 107 ? -13.435 -10.166 14.590 1.00 91.25 107 GLN A O 1
ATOM 817 N N . ARG A 1 108 ? -11.868 -8.663 15.160 1.00 90.38 108 ARG A N 1
ATOM 818 C CA . ARG A 1 108 ? -11.820 -9.078 16.559 1.00 90.38 108 ARG A CA 1
ATOM 819 C C . ARG A 1 108 ? -13.094 -8.735 17.322 1.00 90.38 108 ARG A C 1
ATOM 821 O O . ARG A 1 108 ? -13.620 -9.602 18.021 1.00 90.38 108 ARG A O 1
ATOM 828 N N . LEU A 1 109 ? -13.622 -7.523 17.146 1.00 91.88 109 LEU A N 1
ATOM 829 C CA . LEU A 1 109 ? -14.899 -7.104 17.732 1.00 91.88 109 LEU A CA 1
ATOM 830 C C . LEU A 1 109 ? -16.051 -7.985 17.249 1.00 91.88 109 LEU A C 1
ATOM 832 O O . LEU A 1 109 ? -16.881 -8.410 18.058 1.00 91.88 109 LEU A O 1
ATOM 836 N N . LEU A 1 110 ? -16.067 -8.327 15.960 1.00 91.44 110 LEU A N 1
ATOM 837 C CA . LEU A 1 110 ? -17.095 -9.189 15.398 1.00 91.44 110 LEU A CA 1
ATOM 838 C C . LEU A 1 110 ? -17.020 -10.596 16.002 1.00 91.44 110 LEU A C 1
ATOM 840 O O . LEU A 1 110 ? -18.038 -11.128 16.438 1.00 91.44 110 LEU A O 1
ATOM 844 N N . MET A 1 111 ? -15.821 -11.179 16.095 1.00 89.88 111 MET A N 1
ATOM 845 C CA . MET A 1 111 ? -15.632 -12.534 16.626 1.00 89.88 111 MET A CA 1
ATOM 846 C C . MET A 1 111 ? -15.900 -12.648 18.132 1.00 89.88 111 MET A C 1
ATOM 848 O O . MET A 1 111 ? -16.485 -13.634 18.572 1.00 89.88 111 MET A O 1
ATOM 852 N N . ARG A 1 112 ? -15.451 -11.677 18.936 1.00 90.38 112 ARG A N 1
ATOM 853 C CA . ARG A 1 112 ? -15.538 -11.736 20.408 1.00 90.38 112 ARG A CA 1
ATOM 854 C C . ARG A 1 112 ? -16.832 -11.159 20.964 1.00 90.38 112 ARG A C 1
ATOM 856 O O . ARG A 1 112 ? -17.318 -11.623 21.992 1.00 90.38 112 ARG A O 1
ATOM 863 N N . ARG A 1 113 ? -17.348 -10.101 20.336 1.00 88.94 113 ARG A N 1
ATOM 864 C CA . ARG A 1 113 ? -18.437 -9.272 20.874 1.00 88.94 113 ARG A CA 1
ATOM 865 C C . ARG A 1 113 ? -19.647 -9.188 19.945 1.00 88.94 113 ARG A C 1
ATOM 867 O O . ARG A 1 113 ? -20.669 -8.658 20.369 1.00 88.94 113 ARG A O 1
ATOM 874 N N . GLY A 1 114 ? -19.556 -9.697 18.713 1.00 90.56 114 GLY A N 1
ATOM 875 C CA . GLY A 1 114 ? -20.632 -9.614 17.721 1.00 90.56 114 GLY A CA 1
ATOM 876 C C . GLY A 1 114 ? -20.901 -8.192 17.221 1.00 90.56 114 GLY A C 1
ATOM 877 O O . GLY A 1 114 ? -21.972 -7.932 16.680 1.00 90.56 114 GLY A O 1
ATOM 878 N N . VAL A 1 115 ? -19.962 -7.262 17.422 1.00 90.94 115 VAL A N 1
ATOM 879 C CA . VAL A 1 115 ? -20.101 -5.849 17.041 1.00 90.94 115 VAL A CA 1
ATOM 880 C C . VAL A 1 115 ? -19.213 -5.570 15.835 1.00 90.94 115 VAL A C 1
ATOM 882 O O . VAL A 1 115 ? -18.046 -5.945 15.839 1.00 90.94 115 VAL A O 1
ATOM 885 N N . SER A 1 116 ? -19.751 -4.889 14.822 1.00 89.62 116 SER A N 1
ATOM 886 C CA . SER A 1 116 ? -18.956 -4.349 13.714 1.00 89.62 116 SER A CA 1
ATOM 887 C C . SER A 1 116 ? -18.892 -2.832 13.804 1.00 89.62 116 SER A C 1
ATOM 889 O O . SER A 1 116 ? -19.906 -2.172 14.034 1.00 89.62 116 SER A O 1
ATOM 891 N N . ILE A 1 117 ? -17.713 -2.284 13.519 1.00 88.88 117 ILE A N 1
ATOM 892 C CA . ILE A 1 117 ? -17.454 -0.842 13.457 1.00 88.88 117 ILE A CA 1
ATOM 893 C C . ILE A 1 117 ? -18.373 -0.163 12.432 1.00 88.88 117 ILE A C 1
ATOM 895 O O . ILE A 1 117 ? -18.796 0.974 12.626 1.00 88.88 117 ILE A O 1
ATOM 899 N N . ARG A 1 118 ? -18.697 -0.854 11.330 1.00 87.00 118 ARG A N 1
ATOM 900 C CA . ARG A 1 118 ? -19.546 -0.306 10.259 1.00 87.00 118 ARG A CA 1
ATOM 901 C C . ARG A 1 118 ? -21.028 -0.310 10.613 1.00 87.00 118 ARG A C 1
ATOM 903 O O . ARG A 1 118 ? -21.751 0.570 10.160 1.00 87.00 118 ARG A O 1
ATOM 910 N N . ALA A 1 119 ? -21.472 -1.317 11.360 1.00 87.75 119 ALA A N 1
ATOM 911 C CA . ALA A 1 119 ? -22.879 -1.494 11.698 1.00 87.75 119 ALA A CA 1
ATOM 912 C C . ALA A 1 119 ? -23.287 -0.662 12.922 1.00 87.75 119 ALA A C 1
ATOM 914 O O . ALA A 1 119 ? -24.379 -0.103 12.933 1.00 87.75 119 ALA A O 1
ATOM 915 N N . ASP A 1 120 ? -22.412 -0.565 13.927 1.00 88.69 120 ASP A N 1
ATOM 916 C CA . ASP A 1 120 ? -22.671 0.172 15.165 1.00 88.69 120 ASP A CA 1
ATOM 917 C C . ASP A 1 120 ? -21.400 0.906 15.644 1.00 88.69 120 ASP A C 1
ATOM 919 O O . ASP A 1 120 ? -20.663 0.411 16.506 1.00 88.69 120 ASP A O 1
ATOM 923 N N . PRO A 1 121 ? -21.098 2.086 15.067 1.00 86.88 121 PRO A N 1
ATOM 924 C CA . PRO A 1 121 ? -19.856 2.804 15.345 1.00 86.88 121 PRO A CA 1
ATOM 925 C C . PRO A 1 121 ? -19.792 3.360 16.772 1.00 86.88 121 PRO A C 1
ATOM 927 O O . PRO A 1 121 ? -18.704 3.439 17.340 1.00 86.88 121 PRO A O 1
ATOM 930 N N . ALA A 1 122 ? -20.936 3.727 17.360 1.00 86.69 122 ALA A N 1
ATOM 931 C CA . ALA A 1 122 ? -20.994 4.265 18.717 1.00 86.69 122 ALA A CA 1
ATOM 932 C C . ALA A 1 122 ? -20.633 3.182 19.739 1.00 86.69 122 ALA A C 1
ATOM 934 O O . ALA A 1 122 ? -19.730 3.364 20.552 1.00 86.69 122 ALA A O 1
ATOM 935 N N . ARG A 1 123 ? -21.268 2.011 19.628 1.00 86.31 123 ARG A N 1
ATOM 936 C CA . ARG A 1 123 ? -20.990 0.882 20.517 1.00 86.31 123 ARG A CA 1
ATOM 937 C C . ARG A 1 123 ? -19.601 0.297 20.307 1.00 86.31 123 ARG A C 1
ATOM 939 O O . ARG A 1 123 ? -18.983 -0.159 21.266 1.00 86.31 123 ARG A O 1
ATOM 946 N N . ALA A 1 124 ? -19.107 0.293 19.068 1.00 87.75 124 ALA A N 1
ATOM 947 C CA . ALA A 1 124 ? -17.737 -0.109 18.793 1.00 87.75 124 ALA A CA 1
ATOM 948 C C . ALA A 1 124 ? -16.754 0.805 19.535 1.00 87.75 124 ALA A C 1
ATOM 950 O O . ALA A 1 124 ? -15.926 0.288 20.276 1.00 87.75 124 ALA A O 1
ATOM 951 N N . ALA A 1 125 ? -16.883 2.133 19.414 1.00 86.88 125 ALA A N 1
ATOM 952 C CA . ALA A 1 125 ? -15.973 3.098 20.041 1.00 86.88 125 ALA A CA 1
ATOM 953 C C . ALA A 1 125 ? -15.826 2.902 21.563 1.00 86.88 125 ALA A C 1
ATOM 955 O O . ALA A 1 125 ? -14.702 2.934 22.071 1.00 86.88 125 ALA A O 1
ATOM 956 N N . ASP A 1 126 ? -16.927 2.613 22.263 1.00 88.75 126 ASP A N 1
ATOM 957 C CA . ASP A 1 126 ? -16.920 2.335 23.705 1.00 88.75 126 ASP A CA 1
ATOM 958 C C . ASP A 1 126 ? -16.126 1.067 24.064 1.00 88.75 126 ASP A C 1
ATOM 960 O O . ASP A 1 126 ? -15.473 1.008 25.106 1.00 88.75 126 ASP A O 1
ATOM 964 N N . LEU A 1 127 ? -16.153 0.051 23.196 1.00 86.44 127 LEU A N 1
ATOM 965 C CA . LEU A 1 127 ? -15.474 -1.228 23.420 1.00 86.44 127 LEU A CA 1
ATOM 966 C C . LEU A 1 127 ? -13.979 -1.169 23.102 1.00 86.44 127 LEU A C 1
ATOM 968 O O . LEU A 1 127 ? -13.196 -1.853 23.758 1.00 86.44 127 LEU A O 1
ATOM 972 N N . VAL A 1 128 ? -13.576 -0.380 22.101 1.00 86.12 128 VAL A N 1
ATOM 973 C CA . VAL A 1 128 ? -12.174 -0.345 21.654 1.00 86.12 128 VAL A CA 1
ATOM 974 C C . VAL A 1 128 ? -11.278 0.579 22.479 1.00 86.12 128 VAL A C 1
ATOM 976 O O . VAL A 1 128 ? -10.058 0.402 22.514 1.00 86.12 128 VAL A O 1
ATOM 979 N N . GLY A 1 129 ? -11.870 1.557 23.164 1.00 87.88 129 GLY A N 1
ATOM 980 C CA . GLY A 1 129 ? -11.147 2.557 23.942 1.00 87.88 129 GLY A CA 1
ATOM 981 C C . GLY A 1 129 ? -10.591 3.718 23.100 1.00 87.88 129 GLY A C 1
ATOM 982 O O . GLY A 1 129 ? -10.603 3.679 21.869 1.00 87.88 129 GLY A O 1
ATOM 983 N N . PRO A 1 130 ? -10.081 4.777 23.756 1.00 86.19 130 PRO A N 1
ATOM 984 C CA . PRO A 1 130 ? -9.854 6.080 23.123 1.00 86.19 130 PRO A CA 1
ATOM 985 C C . PRO A 1 130 ? -8.740 6.087 22.067 1.00 86.19 130 PRO A C 1
ATOM 987 O O . PRO A 1 130 ? -8.890 6.721 21.027 1.00 86.19 130 PRO A O 1
ATOM 990 N N . GLU A 1 131 ? -7.635 5.370 22.297 1.00 85.44 131 GLU A N 1
ATOM 991 C CA . GLU A 1 131 ? -6.511 5.333 21.347 1.00 85.44 131 GLU A CA 1
ATOM 992 C C . GLU A 1 131 ? -6.892 4.625 20.041 1.00 85.44 131 GLU A C 1
ATOM 994 O O . GLU A 1 131 ? -6.602 5.115 18.951 1.00 85.44 131 GLU A O 1
ATOM 999 N N . LEU A 1 132 ? -7.588 3.492 20.140 1.00 86.44 132 LEU A N 1
ATOM 1000 C CA . LEU A 1 132 ? -7.973 2.707 18.974 1.00 86.44 132 LEU A CA 1
ATOM 1001 C C . LEU A 1 132 ? -9.191 3.310 18.266 1.00 86.44 132 LEU A C 1
ATOM 1003 O O . LEU A 1 132 ? -9.248 3.303 17.038 1.00 86.44 132 LEU A O 1
ATOM 1007 N N . ALA A 1 133 ? -10.098 3.951 19.010 1.00 88.44 133 ALA A N 1
ATOM 1008 C CA . ALA A 1 133 ? -11.145 4.788 18.434 1.00 88.44 133 ALA A CA 1
ATOM 1009 C C . ALA A 1 133 ? -10.562 5.946 17.604 1.00 88.44 133 ALA A C 1
ATOM 1011 O O . ALA A 1 133 ? -11.065 6.220 16.515 1.00 88.44 133 ALA A O 1
ATOM 1012 N N . ALA A 1 134 ? -9.470 6.579 18.052 1.00 88.38 134 ALA A N 1
ATOM 1013 C CA . ALA A 1 134 ? -8.793 7.621 17.278 1.00 88.38 134 ALA A CA 1
ATOM 1014 C C . ALA A 1 134 ? -8.202 7.081 15.963 1.00 88.38 134 ALA A C 1
ATOM 1016 O O . ALA A 1 134 ? -8.310 7.739 14.930 1.00 88.38 134 ALA A O 1
ATOM 1017 N N . VAL A 1 135 ? -7.637 5.868 15.972 1.00 88.31 135 VAL A N 1
ATOM 1018 C CA . VAL A 1 135 ? -7.126 5.193 14.762 1.00 88.31 135 VAL A CA 1
ATOM 1019 C C . VAL A 1 135 ? -8.257 4.843 13.796 1.00 88.31 135 VAL A C 1
ATOM 1021 O O . VAL A 1 135 ? -8.126 5.065 12.594 1.00 88.31 135 VAL A O 1
ATOM 1024 N N . VAL A 1 136 ? -9.380 4.337 14.310 1.00 88.69 136 VAL A N 1
ATOM 1025 C CA . VAL A 1 136 ? -10.567 3.988 13.514 1.00 88.69 136 VAL A CA 1
ATOM 1026 C C . VAL A 1 136 ? -11.225 5.226 12.901 1.00 88.69 136 VAL A C 1
ATOM 1028 O O . VAL A 1 136 ? -11.669 5.186 11.753 1.00 88.69 136 VAL A O 1
ATOM 1031 N N . ALA A 1 137 ? -11.271 6.332 13.643 1.00 88.12 137 ALA A N 1
ATOM 1032 C CA . ALA A 1 137 ? -11.837 7.593 13.178 1.00 88.12 137 ALA A CA 1
ATOM 1033 C C . ALA A 1 137 ? -10.901 8.377 12.239 1.00 88.12 137 ALA A C 1
ATOM 1035 O O . ALA A 1 137 ? -11.359 9.300 11.560 1.00 88.12 137 ALA A O 1
ATOM 1036 N N . ALA A 1 138 ? -9.609 8.035 12.193 1.00 87.75 138 ALA A N 1
ATOM 1037 C CA . ALA A 1 138 ? -8.620 8.772 11.419 1.00 87.75 138 ALA A CA 1
ATOM 1038 C C . ALA A 1 138 ? -8.945 8.775 9.915 1.00 87.75 138 ALA A C 1
ATOM 1040 O O . ALA A 1 138 ? -9.348 7.772 9.316 1.00 87.75 138 ALA A O 1
ATOM 1041 N N . ARG A 1 139 ? -8.725 9.929 9.285 1.00 86.44 139 ARG A N 1
ATOM 1042 C CA . ARG A 1 139 ? -8.835 10.137 7.838 1.00 86.44 139 ARG A CA 1
ATOM 1043 C C . ARG A 1 139 ? -7.496 10.646 7.297 1.00 86.44 139 ARG A C 1
ATOM 1045 O O . ARG A 1 139 ? -6.752 11.254 8.066 1.00 86.44 139 ARG A O 1
ATOM 1052 N N . PRO A 1 140 ? -7.189 10.433 6.006 1.00 82.62 140 PRO A N 1
ATOM 1053 C CA . PRO A 1 140 ? -6.003 11.014 5.392 1.00 82.62 140 PRO A CA 1
ATOM 1054 C C . PRO A 1 140 ? -5.998 12.551 5.523 1.00 82.62 140 PRO A C 1
ATOM 1056 O O . PRO A 1 140 ? -7.052 13.166 5.336 1.00 82.62 140 PRO A O 1
ATOM 1059 N N . PRO A 1 141 ? -4.841 13.184 5.787 1.00 82.81 141 PRO A N 1
ATOM 1060 C CA . PRO A 1 141 ? -3.535 12.563 6.013 1.00 82.81 141 PRO A CA 1
ATOM 1061 C C . PRO A 1 141 ? -3.430 11.910 7.401 1.00 82.81 141 PRO A C 1
ATOM 1063 O O . PRO A 1 141 ? -3.760 12.515 8.420 1.00 82.81 141 PRO A O 1
ATOM 1066 N N . TYR A 1 142 ? -2.944 10.667 7.438 1.00 84.94 142 TYR A N 1
ATOM 1067 C CA . TYR A 1 142 ? -2.824 9.908 8.679 1.00 84.94 142 TYR A CA 1
ATOM 1068 C C . TYR A 1 142 ? -1.650 10.390 9.547 1.00 84.94 142 TYR A C 1
ATOM 1070 O O . TYR A 1 142 ? -0.585 10.721 9.016 1.00 84.94 142 TYR A O 1
ATOM 1078 N N . PRO A 1 143 ? -1.798 10.392 10.887 1.00 85.69 143 PRO A N 1
ATOM 1079 C CA . PRO A 1 143 ? -0.698 10.717 11.782 1.00 85.69 143 PRO A CA 1
ATOM 1080 C C . PRO A 1 143 ? 0.371 9.619 11.755 1.00 85.69 143 PRO A C 1
ATOM 1082 O O . PRO A 1 143 ? 0.080 8.426 11.634 1.00 85.69 143 PRO A O 1
ATOM 1085 N N . ARG A 1 144 ? 1.637 10.018 11.905 1.00 86.88 144 ARG A N 1
ATOM 1086 C CA . ARG A 1 144 ? 2.753 9.073 11.967 1.00 86.88 144 ARG A CA 1
ATOM 1087 C C . ARG A 1 144 ? 2.791 8.407 13.339 1.00 86.88 144 ARG A C 1
ATOM 1089 O O . ARG A 1 144 ? 3.089 9.057 14.335 1.00 86.88 144 ARG A O 1
ATOM 1096 N N . LEU A 1 145 ? 2.478 7.115 13.369 1.00 87.88 145 LEU A N 1
ATOM 1097 C CA . LEU A 1 145 ? 2.585 6.290 14.573 1.00 87.88 145 LEU A CA 1
ATOM 1098 C C . LEU A 1 145 ? 4.030 5.839 14.813 1.00 87.88 145 LEU A C 1
ATOM 1100 O O . LEU A 1 145 ? 4.715 5.447 13.866 1.00 87.88 145 LEU A O 1
ATOM 1104 N N . THR A 1 146 ? 4.472 5.871 16.069 1.00 89.12 146 THR A N 1
ATOM 1105 C CA . THR A 1 146 ? 5.733 5.260 16.514 1.00 89.12 146 THR A CA 1
ATOM 1106 C C . THR A 1 146 ? 5.569 3.753 16.711 1.00 89.12 146 THR A C 1
ATOM 1108 O O . THR A 1 146 ? 4.450 3.254 16.835 1.00 89.12 146 THR A O 1
ATOM 1111 N N . LEU A 1 147 ? 6.682 3.015 16.779 1.00 88.00 147 LEU A N 1
ATOM 1112 C CA . LEU A 1 147 ? 6.647 1.571 17.029 1.00 88.00 147 LEU A CA 1
ATOM 1113 C C . LEU A 1 147 ? 5.933 1.236 18.352 1.00 88.00 147 LEU A C 1
ATOM 1115 O O . LEU A 1 147 ? 5.050 0.387 18.354 1.00 88.00 147 LEU A O 1
ATOM 1119 N N . ASP A 1 148 ? 6.222 1.972 19.429 1.00 88.81 148 ASP A N 1
ATOM 1120 C CA . ASP A 1 148 ? 5.562 1.790 20.732 1.00 88.81 148 ASP A CA 1
ATOM 1121 C C . ASP A 1 148 ? 4.046 2.028 20.665 1.00 88.81 148 ASP A C 1
ATOM 1123 O O . ASP A 1 148 ? 3.271 1.364 21.348 1.00 88.81 148 ASP A O 1
ATOM 1127 N N . GLN A 1 149 ? 3.598 2.990 19.849 1.00 89.69 149 GLN 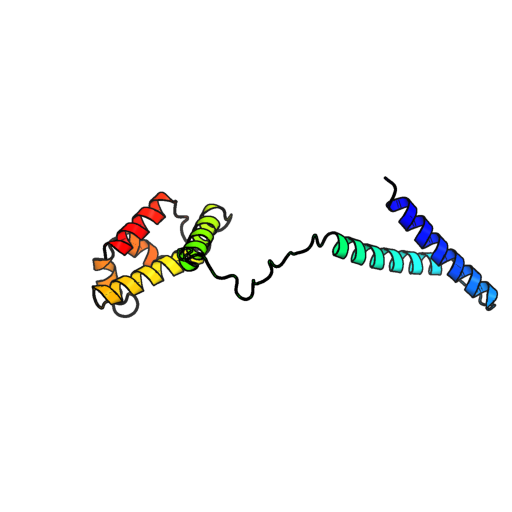A N 1
ATOM 1128 C CA . GLN A 1 149 ? 2.168 3.239 19.649 1.00 89.69 149 GLN A CA 1
ATOM 1129 C C . GLN A 1 149 ? 1.509 2.086 18.893 1.00 89.69 149 GLN A C 1
ATOM 1131 O O . GLN A 1 149 ? 0.421 1.661 19.274 1.00 89.69 149 GLN A O 1
ATOM 1136 N N . ILE A 1 150 ? 2.167 1.572 17.849 1.00 89.38 150 ILE A N 1
ATOM 1137 C CA . ILE A 1 150 ? 1.682 0.415 17.087 1.00 89.38 150 ILE A CA 1
ATOM 1138 C C . ILE A 1 150 ? 1.567 -0.803 18.011 1.00 89.38 150 ILE A C 1
ATOM 1140 O O . ILE A 1 150 ? 0.532 -1.459 18.004 1.00 89.38 150 ILE A O 1
ATOM 1144 N N . ASP A 1 151 ? 2.577 -1.064 18.840 1.00 89.56 151 ASP A N 1
ATOM 1145 C CA . ASP A 1 151 ? 2.602 -2.208 19.757 1.00 89.56 151 ASP A CA 1
ATOM 1146 C C . ASP A 1 151 ? 1.493 -2.135 20.820 1.00 89.56 151 ASP A C 1
ATOM 1148 O O . ASP A 1 151 ? 0.759 -3.103 21.031 1.00 89.56 151 ASP A O 1
ATOM 1152 N N . ARG A 1 152 ? 1.270 -0.951 21.413 1.00 90.25 152 ARG A N 1
ATOM 1153 C CA . ARG A 1 152 ? 0.138 -0.720 22.329 1.00 90.25 152 ARG A CA 1
ATOM 1154 C C . ARG A 1 152 ? -1.214 -0.938 21.653 1.00 90.25 152 ARG A C 1
ATOM 1156 O O . ARG A 1 152 ? -2.102 -1.552 22.242 1.00 90.25 152 ARG A O 1
ATOM 1163 N N . ILE A 1 153 ? -1.376 -0.441 20.425 1.00 91.25 153 ILE A N 1
ATOM 1164 C CA . ILE A 1 153 ? -2.607 -0.621 19.649 1.00 91.25 153 ILE A CA 1
ATOM 1165 C C . ILE A 1 153 ? -2.849 -2.106 19.366 1.00 91.25 153 ILE A C 1
ATOM 1167 O O . ILE A 1 153 ? -3.952 -2.592 19.599 1.00 91.25 153 ILE A O 1
ATOM 1171 N N . VAL A 1 154 ? -1.835 -2.827 18.887 1.00 90.31 154 VAL A N 1
ATOM 1172 C CA . VAL A 1 154 ? -1.944 -4.256 18.567 1.00 90.31 154 VAL A CA 1
ATOM 1173 C C . VAL A 1 154 ? -2.247 -5.074 19.819 1.00 90.31 154 VAL A C 1
ATOM 1175 O O . VAL A 1 154 ? -3.216 -5.828 19.806 1.00 90.31 154 VAL A O 1
ATOM 1178 N N . SER A 1 155 ? -1.520 -4.852 20.917 1.00 89.62 155 SER A N 1
ATOM 1179 C CA . SER A 1 155 ? -1.784 -5.514 22.205 1.00 89.62 155 SER A CA 1
ATOM 1180 C C . SER A 1 155 ? -3.233 -5.305 22.657 1.00 89.62 155 SER A C 1
ATOM 1182 O O . SER A 1 155 ? -3.920 -6.236 23.068 1.00 89.62 155 SER A O 1
ATOM 1184 N N . ARG A 1 156 ? -3.758 -4.086 22.489 1.00 88.06 156 ARG A N 1
ATOM 1185 C CA . ARG A 1 156 ? -5.154 -3.792 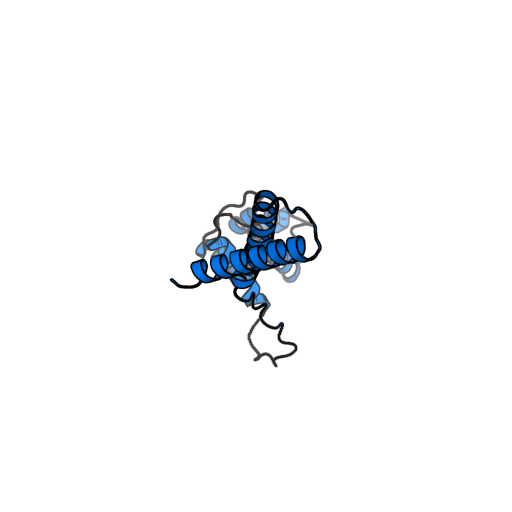22.816 1.00 88.06 156 ARG A CA 1
ATOM 1186 C C . ARG A 1 156 ? -6.146 -4.521 21.914 1.00 88.06 156 ARG A C 1
ATOM 1188 O O . ARG A 1 156 ? -7.188 -4.941 22.403 1.00 88.06 156 ARG A O 1
ATOM 1195 N N . ILE A 1 157 ? -5.851 -4.663 20.620 1.00 89.50 157 ILE A N 1
ATOM 1196 C CA . ILE A 1 157 ? -6.672 -5.479 19.714 1.00 89.50 157 ILE A CA 1
ATOM 1197 C C . ILE A 1 157 ? -6.685 -6.931 20.199 1.00 89.50 157 ILE A C 1
ATOM 1199 O O . ILE A 1 157 ? -7.731 -7.569 20.170 1.00 89.50 157 ILE A O 1
ATOM 1203 N N . GLU A 1 158 ? -5.558 -7.468 20.660 1.00 89.00 158 GLU A N 1
ATOM 1204 C CA . GLU A 1 158 ? -5.475 -8.855 21.130 1.00 89.00 158 GLU A CA 1
ATOM 1205 C C . GLU A 1 158 ? -6.347 -9.120 22.370 1.00 89.00 158 GLU A C 1
ATOM 1207 O O . GLU A 1 158 ? -6.975 -10.189 22.447 1.00 89.00 158 GLU A O 1
ATOM 1212 N N . ASP A 1 159 ? -6.453 -8.126 23.258 1.00 88.44 159 ASP A N 1
ATOM 1213 C CA . ASP A 1 159 ? -7.240 -8.149 24.499 1.00 88.44 159 ASP A CA 1
ATOM 1214 C C . ASP A 1 159 ? -8.767 -8.020 24.304 1.00 88.44 159 ASP A C 1
ATOM 1216 O O . ASP A 1 159 ? -9.532 -8.335 25.223 1.00 88.44 159 ASP A O 1
ATOM 1220 N N . LEU A 1 160 ? -9.232 -7.581 23.126 1.00 84.50 160 LEU A N 1
ATOM 1221 C CA . LEU A 1 160 ? -10.664 -7.543 22.768 1.00 84.50 160 LEU A CA 1
ATOM 1222 C C . LEU A 1 160 ? -11.261 -8.950 22.658 1.00 84.50 160 LEU A C 1
ATOM 1224 O O . LEU A 1 160 ? -12.423 -9.121 23.112 1.00 84.50 160 LEU A O 1
#